Protein AF-A0A7S1E450-F1 (afdb_monomer)

InterPro domains:
  IPR023298 P-type ATPase,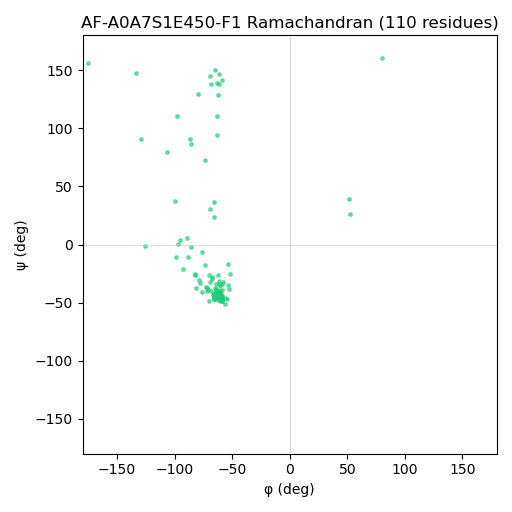 transmembrane domain superfamily [SSF81665] (3-63)

Organism: NCBI:txid33649

pLDDT: mean 78.58, std 13.62, range [49.22, 93.38]

Mean predicted aligned error: 9.33 Å

Sequence (112 aa):
FLLTMTATVNTFVVNYRGKPFMQDLRDNTLLCRSCQVCYIVLFACSLEVFPPLNDLFQLTTFPETKVDLASDDDWIVAISQAGGLTNFVREVGFPGTMTILMAADTVMALVV

Secondary structure (DSSP, 8-state):
-HHHHHHHHHHHHHHT--TTTS--TTT-HHHHHHHHHHHHHHHHHHTT--HHHHHHTTPPPPPPS---TT---HHHHHHHHSSHHHHHHHHH-HHHHHHHHHHHHHHHHHH-

Radius of gyration: 17.8 Å; Cα contacts (8 Å, |Δi|>4): 71; chains: 1; bounding box: 43×28×46 Å

Solvent-accessible surface area (backbone atoms only — not comparable to full-atom values): 6649 Å² total; per-residue (Å²): 106,70,67,60,51,49,52,50,52,41,50,51,61,55,70,40,65,33,76,94,88,40,75,46,51,81,74,40,60,68,61,44,50,51,54,51,51,52,50,53,53,51,51,39,48,38,59,58,75,45,60,74,58,27,58,74,68,68,51,77,80,74,71,70,86,68,77,66,96,77,71,93,55,66,69,64,54,55,62,50,72,70,46,74,67,42,60,46,38,66,75,55,29,53,40,48,44,52,39,50,52,54,49,51,51,49,52,52,49,72,74,105

Structure (mmCIF, N/CA/C/O backbone):
data_AF-A0A7S1E450-F1
#
_entry.id   AF-A0A7S1E450-F1
#
loop_
_atom_site.group_PDB
_atom_site.id
_atom_site.type_symbol
_atom_site.label_atom_id
_atom_site.label_alt_id
_atom_site.label_comp_id
_atom_site.label_asym_id
_atom_site.label_entity_id
_atom_site.label_seq_id
_atom_site.pdbx_PDB_ins_code
_atom_site.Cartn_x
_atom_site.Cartn_y
_atom_site.Cartn_z
_atom_site.occupancy
_atom_site.B_iso_or_equiv
_atom_site.auth_seq_id
_atom_site.auth_comp_id
_atom_site.auth_asym_id
_atom_site.auth_atom_id
_atom_site.pdbx_PDB_model_num
ATOM 1 N N . PHE A 1 1 ? -3.500 6.831 -8.330 1.00 87.19 1 PHE A N 1
ATOM 2 C CA . PHE A 1 1 ? -4.630 5.926 -8.028 1.00 87.19 1 PHE A CA 1
ATOM 3 C C . PHE A 1 1 ? -4.379 5.090 -6.774 1.00 87.19 1 PHE A C 1
ATOM 5 O O . PHE A 1 1 ? -5.070 5.318 -5.790 1.00 87.19 1 PHE A O 1
ATOM 12 N N . LEU A 1 2 ? -3.385 4.186 -6.765 1.00 89.88 2 LEU A N 1
ATOM 13 C CA . LEU A 1 2 ? -3.133 3.263 -5.640 1.00 89.88 2 LEU A CA 1
ATOM 14 C C . LEU A 1 2 ? -2.967 3.966 -4.282 1.00 89.88 2 LEU A C 1
ATOM 16 O O . LEU A 1 2 ? -3.621 3.588 -3.312 1.00 89.88 2 LEU A O 1
ATOM 20 N N . LEU A 1 3 ? -2.168 5.037 -4.228 1.00 89.75 3 LEU A N 1
ATOM 21 C CA . LEU A 1 3 ? -1.993 5.843 -3.013 1.00 89.75 3 LEU A CA 1
ATOM 22 C C . LEU A 1 3 ? -3.297 6.499 -2.549 1.00 89.75 3 LEU A C 1
ATOM 24 O O . LEU A 1 3 ? -3.641 6.423 -1.377 1.00 89.75 3 LEU A O 1
ATOM 28 N N . THR A 1 4 ? -4.063 7.084 -3.470 1.00 91.00 4 THR A N 1
ATOM 29 C CA . THR A 1 4 ? -5.356 7.714 -3.166 1.00 91.00 4 THR A CA 1
ATOM 30 C C . THR A 1 4 ? -6.357 6.707 -2.600 1.00 91.00 4 THR A C 1
ATOM 32 O O . THR A 1 4 ? -7.036 7.000 -1.618 1.00 91.00 4 THR A O 1
ATOM 35 N N . MET A 1 5 ? -6.434 5.508 -3.185 1.00 92.38 5 MET A N 1
ATOM 36 C CA . MET A 1 5 ? -7.301 4.441 -2.679 1.00 92.38 5 MET A CA 1
ATOM 37 C C . MET A 1 5 ? -6.842 3.948 -1.307 1.00 92.38 5 MET A C 1
ATOM 39 O O . MET A 1 5 ? -7.666 3.820 -0.407 1.00 92.38 5 MET A O 1
ATOM 43 N N . THR A 1 6 ? -5.536 3.762 -1.111 1.00 92.06 6 THR A N 1
ATOM 44 C CA . THR A 1 6 ? -4.962 3.381 0.191 1.00 92.06 6 THR A CA 1
ATOM 45 C C . THR A 1 6 ? -5.297 4.412 1.266 1.00 92.06 6 THR A C 1
ATOM 47 O O . THR A 1 6 ? -5.854 4.054 2.300 1.00 92.06 6 THR A O 1
ATOM 50 N N . ALA A 1 7 ? -5.080 5.699 0.986 1.00 91.75 7 ALA A N 1
ATOM 51 C CA . ALA A 1 7 ? -5.421 6.794 1.890 1.00 91.75 7 ALA A CA 1
ATOM 52 C C . ALA A 1 7 ? -6.927 6.855 2.200 1.00 91.75 7 ALA A C 1
ATOM 54 O O . ALA A 1 7 ? -7.323 7.143 3.329 1.00 91.75 7 ALA A O 1
ATOM 55 N N . THR A 1 8 ? -7.781 6.540 1.222 1.00 92.62 8 THR A N 1
ATOM 56 C CA . THR A 1 8 ? -9.239 6.472 1.414 1.00 92.62 8 THR A CA 1
ATOM 57 C C . THR A 1 8 ? -9.618 5.338 2.369 1.00 92.62 8 THR A C 1
ATOM 59 O O . THR A 1 8 ? -10.384 5.558 3.308 1.00 92.62 8 THR A O 1
ATOM 62 N N . VAL A 1 9 ? -9.050 4.140 2.183 1.00 91.50 9 VAL A N 1
ATOM 63 C CA . VAL A 1 9 ? -9.274 2.998 3.088 1.00 91.50 9 VAL A CA 1
ATOM 64 C C . VAL A 1 9 ? -8.728 3.305 4.487 1.00 91.50 9 VAL A C 1
ATOM 66 O O . VAL A 1 9 ? -9.426 3.072 5.469 1.00 91.50 9 VAL A O 1
ATOM 69 N N . ASN A 1 10 ? -7.540 3.907 4.588 1.00 90.94 10 ASN A N 1
ATOM 70 C CA . ASN A 1 10 ? -6.944 4.341 5.855 1.00 90.94 10 ASN A CA 1
ATOM 71 C C . ASN A 1 10 ? -7.850 5.335 6.588 1.00 90.94 10 ASN A C 1
ATOM 73 O O . ASN A 1 10 ? -8.157 5.151 7.765 1.00 90.94 10 ASN A O 1
ATOM 77 N N . THR A 1 11 ? -8.354 6.341 5.873 1.00 89.75 11 THR A N 1
ATOM 78 C CA . THR A 1 11 ? -9.285 7.335 6.420 1.00 89.75 11 THR A CA 1
ATOM 79 C C . THR A 1 11 ? -10.556 6.664 6.926 1.00 89.75 11 THR A C 1
ATOM 81 O O . THR A 1 11 ? -11.003 6.961 8.031 1.00 89.75 11 THR A O 1
ATOM 84 N N . PHE A 1 12 ? -11.124 5.727 6.166 1.00 88.88 12 PHE A N 1
ATOM 85 C CA . PHE A 1 12 ? -12.287 4.965 6.608 1.00 88.88 12 PHE A CA 1
ATOM 86 C C . PHE A 1 12 ? -12.004 4.187 7.900 1.00 88.88 12 PHE A C 1
ATOM 88 O O . PHE A 1 12 ? -12.767 4.292 8.856 1.00 88.88 12 PHE A O 1
ATOM 95 N N . VAL A 1 13 ? -10.887 3.457 7.961 1.00 87.38 13 VAL A N 1
ATOM 96 C CA . VAL A 1 13 ? -10.512 2.636 9.122 1.00 87.38 13 VAL A CA 1
ATOM 97 C C . VAL A 1 13 ? -10.297 3.483 10.378 1.00 87.38 13 VAL A C 1
ATOM 99 O O . VAL A 1 13 ? -10.775 3.112 11.451 1.00 87.38 13 VAL A O 1
ATOM 102 N N . VAL A 1 14 ? -9.614 4.622 10.250 1.00 86.88 14 VAL A N 1
ATOM 103 C CA . VAL A 1 14 ? -9.354 5.543 11.366 1.00 86.88 14 VAL A CA 1
ATOM 104 C C . VAL A 1 14 ? -10.651 6.169 11.871 1.00 86.88 14 VAL A C 1
ATOM 106 O O . VAL A 1 14 ? -10.914 6.159 13.072 1.00 86.88 14 VAL A O 1
ATOM 109 N N . ASN A 1 15 ? -11.500 6.652 10.961 1.00 86.06 15 ASN A N 1
ATOM 110 C CA . ASN A 1 15 ? -12.747 7.324 11.330 1.00 86.06 15 ASN A CA 1
ATOM 111 C C . ASN A 1 15 ? -13.830 6.363 11.845 1.00 86.06 15 ASN A C 1
ATOM 113 O O . ASN A 1 15 ? -14.761 6.801 12.514 1.00 86.06 15 ASN A O 1
ATOM 117 N N . TYR A 1 16 ? -13.718 5.057 11.586 1.00 82.75 16 TYR A N 1
ATOM 118 C CA . TYR A 1 16 ? -14.687 4.070 12.074 1.00 82.75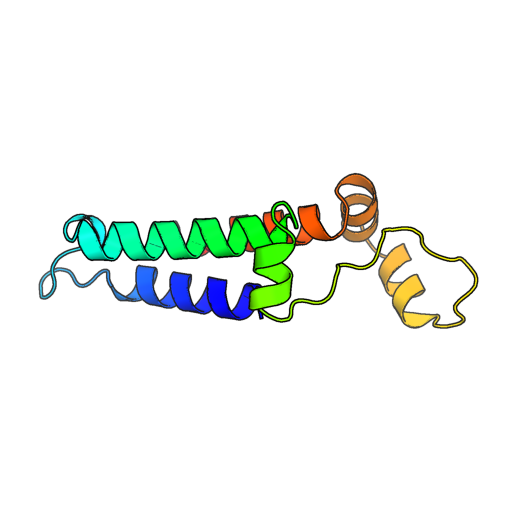 16 TYR A CA 1
ATOM 119 C C . TYR A 1 16 ? -14.530 3.744 13.578 1.00 82.75 16 TYR A C 1
ATOM 121 O O . TYR A 1 16 ? -15.362 3.042 14.151 1.00 82.75 16 TYR A O 1
ATOM 129 N N . ARG A 1 17 ? -13.493 4.244 14.267 1.00 72.94 17 ARG A N 1
ATOM 130 C CA . ARG A 1 17 ? -13.290 4.049 15.720 1.00 72.94 17 ARG A CA 1
ATOM 131 C C . ARG A 1 17 ? -14.273 4.894 16.552 1.00 72.94 17 ARG A C 1
ATOM 133 O O . ARG A 1 17 ? -13.901 5.894 17.153 1.00 72.94 17 ARG A O 1
ATOM 140 N N . GLY A 1 18 ? -15.544 4.499 16.578 1.00 66.31 18 GLY A N 1
ATOM 141 C CA . GLY A 1 18 ? -16.644 5.295 17.134 1.00 66.31 18 GLY A CA 1
ATOM 142 C C . GLY A 1 18 ? -17.113 4.931 18.549 1.00 66.31 18 GLY A C 1
ATOM 143 O O . GLY A 1 18 ? -18.313 4.995 18.809 1.00 66.31 18 GLY A O 1
ATOM 144 N N . LYS A 1 19 ? -16.239 4.562 19.494 1.00 64.31 19 LYS A N 1
ATOM 145 C CA . LYS A 1 19 ? -16.671 4.355 20.896 1.00 64.31 19 LYS A CA 1
ATOM 146 C C . LYS A 1 19 ? -17.071 5.684 21.565 1.00 64.31 19 LYS A C 1
ATOM 148 O O . LYS A 1 19 ? -16.341 6.660 21.409 1.00 64.31 19 LYS A O 1
ATOM 153 N N . PRO A 1 20 ? -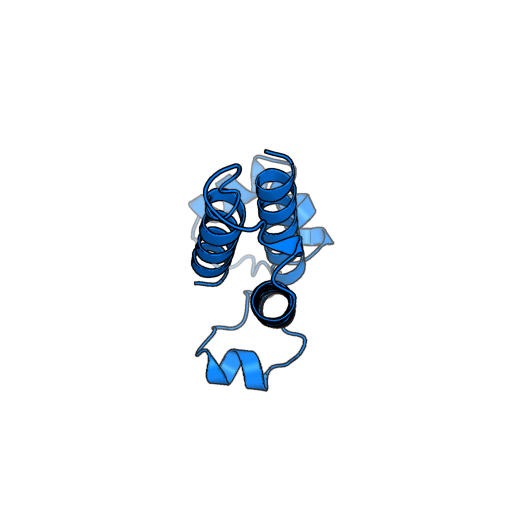18.173 5.747 22.350 1.00 67.88 20 PRO A N 1
ATOM 154 C CA . PRO A 1 20 ? -19.069 4.658 22.777 1.00 67.88 20 PRO A CA 1
ATOM 155 C C . PRO A 1 20 ? -20.342 4.455 21.920 1.00 67.88 20 PRO A C 1
ATOM 157 O O . PRO A 1 20 ? -21.175 3.630 22.283 1.00 67.88 20 PRO A O 1
ATOM 160 N N . PHE A 1 21 ? -20.532 5.193 20.821 1.00 67.94 21 PHE A N 1
ATOM 161 C CA . PHE A 1 21 ? -21.808 5.242 20.080 1.00 67.94 21 PHE A CA 1
ATOM 162 C C . PHE A 1 21 ? -21.874 4.342 18.830 1.00 67.94 21 PHE A C 1
ATOM 164 O O . PHE A 1 21 ? -22.954 4.139 18.281 1.00 67.94 21 PHE A O 1
ATOM 171 N N . MET A 1 22 ? -20.748 3.783 18.386 1.00 70.50 22 MET A N 1
ATOM 172 C CA . MET A 1 22 ? -20.642 2.803 17.304 1.00 70.50 22 MET A CA 1
ATOM 173 C C . MET A 1 22 ? -19.740 1.637 17.715 1.00 70.50 22 MET A C 1
ATOM 175 O O . MET A 1 22 ? -18.785 1.786 18.479 1.00 70.50 22 MET A O 1
ATOM 179 N N . GLN A 1 23 ? -20.074 0.460 17.188 1.00 73.56 23 GLN A N 1
ATOM 180 C CA . GLN A 1 23 ? -19.296 -0.764 17.333 1.00 73.56 23 GLN A CA 1
ATOM 181 C C . GLN A 1 23 ? -17.921 -0.602 16.672 1.00 73.56 23 GLN A C 1
ATOM 183 O O . GLN A 1 23 ? -17.825 -0.044 15.578 1.00 73.56 23 GLN A O 1
ATOM 188 N N . ASP A 1 24 ? -16.866 -1.111 17.313 1.00 76.94 24 ASP A N 1
ATOM 189 C CA . ASP A 1 24 ? -15.518 -1.029 16.755 1.00 76.94 24 ASP A CA 1
ATOM 190 C C . ASP A 1 24 ? -15.433 -1.777 15.420 1.00 76.94 24 ASP A C 1
ATOM 192 O O . ASP A 1 24 ? -16.042 -2.833 15.223 1.00 76.94 24 ASP A O 1
ATOM 196 N N . LEU A 1 25 ? -14.591 -1.271 14.513 1.00 75.31 25 LEU A N 1
ATOM 197 C CA . LEU A 1 25 ? -14.330 -1.910 13.216 1.00 75.31 25 LEU A CA 1
ATOM 198 C C . LEU A 1 25 ? -13.894 -3.375 13.382 1.00 75.31 25 LEU A C 1
ATOM 200 O O . LEU A 1 25 ? -14.235 -4.228 12.567 1.00 75.31 25 LEU A O 1
ATOM 204 N N . ARG A 1 26 ? -13.147 -3.669 14.453 1.00 74.69 26 ARG A N 1
ATOM 205 C CA . ARG A 1 26 ? -12.639 -5.014 14.758 1.00 74.69 26 ARG A CA 1
ATOM 206 C C . ARG A 1 26 ? -13.736 -5.990 15.177 1.00 74.69 26 ARG A C 1
ATOM 208 O O . ARG A 1 26 ? -13.574 -7.185 14.948 1.00 74.69 26 ARG A O 1
ATOM 215 N N . ASP A 1 27 ? -14.841 -5.494 15.726 1.00 81.62 27 ASP A N 1
ATOM 216 C CA . ASP A 1 27 ? -15.966 -6.334 16.135 1.00 81.62 27 ASP A CA 1
ATOM 217 C C . ASP A 1 27 ? -16.880 -6.660 14.940 1.00 81.62 27 ASP A C 1
ATOM 219 O O . ASP A 1 27 ? -17.531 -7.706 14.915 1.00 81.62 27 ASP A O 1
ATOM 223 N N . ASN A 1 28 ? -16.895 -5.812 13.902 1.00 83.62 28 ASN A N 1
ATOM 224 C CA . ASN A 1 28 ? -17.582 -6.102 12.644 1.00 83.62 28 ASN A CA 1
ATOM 225 C C . ASN A 1 28 ? -16.680 -6.914 11.700 1.00 83.62 28 ASN A C 1
ATOM 227 O O . ASN A 1 28 ? -15.987 -6.382 10.828 1.00 83.62 28 ASN A O 1
ATOM 231 N N . THR A 1 29 ? -16.718 -8.237 11.862 1.00 82.62 29 THR A N 1
ATOM 232 C CA . THR A 1 29 ? -15.894 -9.178 11.085 1.00 82.62 29 THR A CA 1
ATOM 233 C C . THR A 1 29 ? -16.096 -9.076 9.572 1.00 82.62 29 THR A C 1
ATOM 235 O O . THR A 1 29 ? -15.139 -9.270 8.826 1.00 82.62 29 THR A O 1
ATOM 238 N N . LEU A 1 30 ? -17.298 -8.743 9.092 1.00 86.62 30 LEU A N 1
ATOM 239 C CA . LEU A 1 30 ? -17.570 -8.609 7.658 1.00 86.62 30 LEU A CA 1
ATOM 240 C C . LEU A 1 30 ? -16.868 -7.375 7.086 1.00 86.62 30 LEU A C 1
ATOM 242 O O . LEU A 1 30 ? -16.153 -7.469 6.087 1.00 86.62 30 LEU A O 1
ATOM 246 N N . LEU A 1 31 ? -17.024 -6.234 7.757 1.00 86.50 31 LEU A N 1
ATOM 247 C CA . LEU A 1 31 ? -16.426 -4.976 7.329 1.00 86.50 31 LEU A CA 1
ATOM 248 C C . LEU A 1 31 ? -14.896 -5.032 7.430 1.00 86.50 31 LEU A C 1
ATOM 250 O O . LEU A 1 31 ? -14.198 -4.684 6.479 1.00 86.50 31 LEU A O 1
ATOM 254 N N . CYS A 1 32 ? -14.372 -5.590 8.522 1.00 86.25 32 CYS A N 1
ATOM 255 C CA . CYS A 1 32 ? -12.939 -5.802 8.700 1.00 86.25 32 CYS A CA 1
ATOM 256 C C . CYS A 1 32 ? -12.347 -6.684 7.584 1.00 86.25 32 CYS A C 1
ATOM 258 O O . CYS A 1 32 ? -11.326 -6.331 6.992 1.00 86.25 32 CYS A O 1
ATOM 260 N N . ARG A 1 33 ? -13.026 -7.782 7.214 1.00 88.88 33 ARG A N 1
ATOM 261 C CA . ARG A 1 33 ? -12.604 -8.641 6.094 1.00 88.88 33 ARG A CA 1
ATOM 262 C C . ARG A 1 33 ? -12.640 -7.909 4.754 1.00 88.88 33 ARG A C 1
ATOM 264 O O . ARG A 1 33 ? -11.725 -8.095 3.960 1.00 88.88 33 ARG A O 1
ATOM 271 N N . SER A 1 34 ? -13.639 -7.061 4.500 1.00 91.12 34 SER A N 1
ATOM 272 C CA . SER A 1 34 ? -13.672 -6.266 3.262 1.00 91.12 34 SER A CA 1
ATOM 273 C C . SER A 1 34 ? -12.504 -5.280 3.170 1.00 91.12 34 SER A C 1
ATOM 275 O O . SER A 1 34 ? -11.846 -5.224 2.135 1.00 91.12 34 SER A O 1
ATOM 277 N N . CYS A 1 35 ? -12.162 -4.587 4.263 1.00 89.06 35 CYS A N 1
ATOM 278 C CA . CYS A 1 35 ? -10.993 -3.708 4.299 1.00 89.06 35 CYS A CA 1
ATOM 279 C C . CYS A 1 35 ? -9.695 -4.489 4.055 1.00 89.06 35 CYS A C 1
ATOM 281 O O . CYS A 1 35 ? -8.853 -4.045 3.278 1.00 89.06 35 CYS A O 1
ATOM 283 N N . GLN A 1 36 ? -9.546 -5.674 4.659 1.00 90.31 36 GLN A N 1
ATOM 284 C CA . GLN A 1 36 ? -8.391 -6.547 4.418 1.00 90.31 36 GLN A CA 1
ATOM 285 C C . GLN A 1 36 ? -8.269 -6.950 2.946 1.00 90.31 36 GLN A C 1
ATOM 287 O O . GLN A 1 36 ? -7.177 -6.878 2.389 1.00 90.31 36 GLN A O 1
ATOM 292 N N . VAL A 1 37 ? -9.377 -7.327 2.300 1.00 93.38 37 VAL A N 1
ATOM 293 C CA . VAL A 1 37 ? -9.387 -7.648 0.864 1.00 93.38 37 VAL A CA 1
ATOM 294 C C . VAL A 1 37 ? -8.959 -6.438 0.033 1.00 93.38 37 VAL A C 1
ATOM 296 O O . VAL A 1 37 ? -8.131 -6.595 -0.862 1.00 93.38 37 VAL A O 1
ATOM 299 N N . CYS A 1 38 ? -9.443 -5.233 0.355 1.00 92.06 38 CYS A N 1
ATOM 300 C CA . CYS A 1 38 ? -9.018 -4.008 -0.327 1.00 92.06 38 CYS A CA 1
ATOM 301 C C . CYS A 1 38 ? -7.506 -3.782 -0.215 1.00 92.06 38 CYS A C 1
ATOM 303 O O . CYS A 1 38 ? -6.862 -3.517 -1.228 1.00 92.06 38 CYS A O 1
ATOM 305 N N . TYR A 1 39 ? -6.920 -3.934 0.978 1.00 91.50 39 TYR A N 1
ATOM 306 C CA . TYR A 1 39 ? -5.468 -3.821 1.138 1.00 91.50 39 TYR A CA 1
ATOM 307 C C . TYR A 1 39 ? -4.729 -4.871 0.310 1.00 91.50 39 TYR A C 1
ATOM 309 O O . TYR A 1 39 ? -3.825 -4.515 -0.437 1.00 91.50 39 TYR A O 1
ATOM 317 N N . ILE A 1 40 ? -5.129 -6.144 0.387 1.00 92.56 40 ILE A N 1
ATOM 318 C CA . ILE A 1 40 ? -4.484 -7.232 -0.366 1.00 92.56 40 ILE A CA 1
ATOM 319 C C . ILE A 1 40 ? -4.489 -6.934 -1.868 1.00 92.56 40 ILE A C 1
ATOM 321 O O . ILE A 1 40 ? -3.456 -7.069 -2.518 1.00 92.56 40 ILE A O 1
ATOM 325 N N . VAL A 1 41 ? -5.626 -6.490 -2.407 1.00 92.44 41 VAL A N 1
ATOM 326 C CA . VAL A 1 41 ? -5.759 -6.122 -3.821 1.00 92.44 41 VAL A CA 1
ATOM 327 C C . VAL A 1 41 ? -4.832 -4.960 -4.181 1.00 92.44 41 VAL A C 1
ATOM 329 O O . VAL A 1 41 ? -4.086 -5.056 -5.151 1.00 92.44 41 VAL A O 1
ATOM 332 N N . LEU A 1 42 ? -4.819 -3.889 -3.384 1.00 92.00 42 LEU A N 1
ATOM 333 C CA . LEU A 1 42 ? -3.964 -2.725 -3.633 1.00 92.00 42 LEU A CA 1
ATOM 334 C C . LEU A 1 42 ? -2.469 -3.075 -3.564 1.00 92.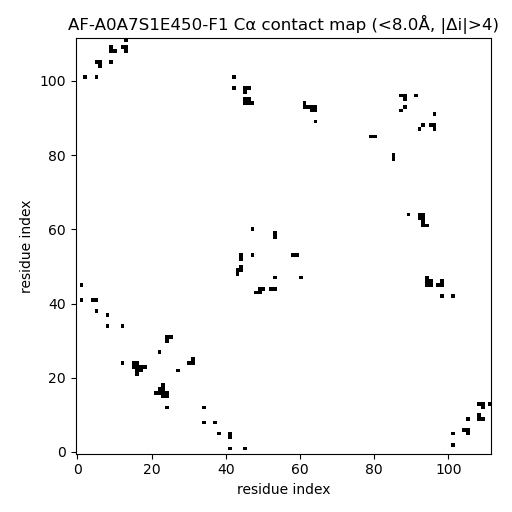00 42 LEU A C 1
ATOM 336 O O . LEU A 1 42 ? -1.697 -2.616 -4.405 1.00 92.00 42 LEU A O 1
ATOM 340 N N . PHE A 1 43 ? -2.065 -3.914 -2.608 1.00 90.75 43 PHE A N 1
ATOM 341 C CA . PHE A 1 43 ? -0.688 -4.394 -2.483 1.00 90.75 43 PHE A CA 1
ATOM 342 C C . PHE A 1 43 ? -0.288 -5.325 -3.632 1.00 90.75 43 PHE A C 1
ATOM 344 O O . PHE A 1 43 ? 0.819 -5.204 -4.153 1.00 90.75 43 PHE A O 1
ATOM 351 N N . ALA A 1 44 ? -1.187 -6.208 -4.074 1.00 90.75 44 ALA A N 1
ATOM 352 C CA . ALA A 1 44 ? -0.950 -7.066 -5.233 1.00 90.75 44 ALA A CA 1
ATOM 353 C C . ALA A 1 44 ? -0.753 -6.247 -6.519 1.00 90.75 44 ALA A C 1
ATOM 355 O O . ALA A 1 44 ? 0.151 -6.557 -7.296 1.00 90.75 44 ALA A O 1
ATOM 356 N N . CYS A 1 45 ? -1.538 -5.178 -6.708 1.00 89.75 45 CYS A N 1
ATOM 357 C CA . CYS A 1 45 ? -1.356 -4.251 -7.826 1.00 89.75 45 CYS A CA 1
ATOM 358 C C . CYS A 1 45 ? -0.026 -3.490 -7.742 1.00 89.75 45 CYS A C 1
ATOM 360 O O . CYS A 1 45 ? 0.664 -3.336 -8.745 1.00 89.75 45 CYS A O 1
ATOM 362 N N . SER A 1 46 ? 0.344 -3.023 -6.544 1.00 88.81 46 SER A N 1
ATOM 363 C CA . SER A 1 46 ? 1.582 -2.264 -6.310 1.00 88.81 46 SER A CA 1
ATOM 364 C C . SER A 1 46 ? 2.849 -3.083 -6.577 1.00 88.81 46 SER A C 1
ATOM 366 O O . SER A 1 46 ? 3.849 -2.542 -7.038 1.00 88.81 46 SER A O 1
ATOM 368 N N . LEU A 1 47 ? 2.810 -4.388 -6.305 1.00 88.38 47 LEU A N 1
ATOM 369 C CA . LEU A 1 47 ? 3.917 -5.302 -6.591 1.00 88.38 47 LEU A CA 1
ATOM 370 C C . LEU A 1 47 ? 3.891 -5.861 -8.022 1.00 88.38 47 LEU A C 1
ATOM 372 O O . LEU A 1 47 ? 4.765 -6.649 -8.366 1.00 88.38 47 LEU A O 1
ATOM 376 N N . GLU A 1 48 ? 2.880 -5.514 -8.826 1.00 85.88 48 GLU A N 1
ATOM 377 C CA . GLU A 1 48 ? 2.654 -6.060 -10.173 1.00 85.88 48 GLU A CA 1
ATOM 378 C C . GLU A 1 48 ? 2.644 -7.606 -10.227 1.00 85.88 48 GLU A C 1
ATOM 380 O O . GLU A 1 48 ? 2.910 -8.214 -11.261 1.00 85.88 48 GLU A O 1
ATOM 385 N N . VAL A 1 49 ? 2.296 -8.272 -9.114 1.00 86.81 49 VAL A N 1
ATOM 386 C CA . VAL A 1 49 ? 2.333 -9.747 -8.985 1.00 86.81 49 VAL A CA 1
ATOM 387 C C . VAL A 1 49 ? 1.285 -10.420 -9.872 1.00 86.81 49 VAL A C 1
ATOM 389 O O . VAL A 1 49 ? 1.461 -11.566 -10.287 1.00 86.81 49 VAL A O 1
ATOM 392 N N . PHE A 1 50 ? 0.184 -9.723 -10.159 1.00 87.94 50 PHE A N 1
ATOM 393 C CA . PHE A 1 50 ? -0.915 -10.245 -10.963 1.00 87.94 50 PHE A CA 1
ATOM 394 C C . PHE A 1 50 ? -1.291 -9.268 -12.092 1.00 87.94 50 PHE A C 1
ATOM 396 O O . PHE A 1 50 ? -2.165 -8.420 -11.901 1.00 87.94 50 PHE A O 1
ATOM 403 N N . PRO A 1 51 ? -0.678 -9.400 -13.285 1.00 84.50 51 PRO A N 1
ATOM 404 C CA . PRO A 1 51 ? -0.928 -8.517 -14.429 1.00 84.50 51 PRO A CA 1
ATOM 405 C C . PRO A 1 51 ? -2.408 -8.360 -14.827 1.00 84.50 51 PRO A C 1
ATOM 407 O O . PRO A 1 51 ? -2.820 -7.229 -15.072 1.00 84.50 51 PRO A O 1
ATOM 410 N N . PRO A 1 52 ? -3.262 -9.409 -14.786 1.00 87.81 52 PRO A N 1
ATOM 411 C CA . PRO A 1 52 ? -4.679 -9.246 -15.119 1.00 87.81 52 PRO A CA 1
ATOM 412 C C . PRO A 1 52 ? -5.432 -8.293 -14.179 1.00 87.81 52 PRO A C 1
ATOM 414 O O . PRO A 1 52 ? -6.436 -7.706 -14.575 1.00 87.81 52 PRO A O 1
ATOM 417 N N . LEU A 1 53 ? -4.972 -8.1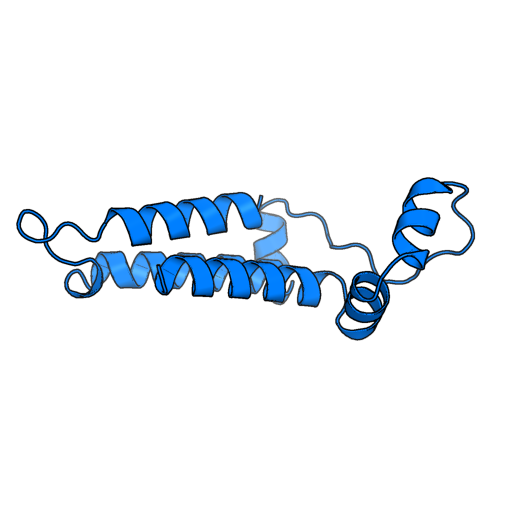32 -12.929 1.00 86.62 53 LEU A N 1
ATOM 418 C CA . LEU A 1 53 ? -5.538 -7.153 -11.996 1.00 86.62 53 LEU A CA 1
ATOM 419 C C . LEU A 1 53 ? -5.168 -5.726 -12.396 1.00 86.62 53 LEU A C 1
ATOM 421 O O . LEU A 1 53 ? -6.002 -4.826 -12.312 1.00 86.62 53 LEU A O 1
ATOM 425 N N . ASN A 1 54 ? -3.926 -5.534 -12.836 1.00 87.75 54 ASN A N 1
ATOM 426 C CA . ASN A 1 54 ? -3.442 -4.242 -13.297 1.00 87.75 54 ASN A CA 1
ATOM 427 C C . ASN A 1 54 ? -4.174 -3.818 -14.571 1.00 87.75 54 ASN A C 1
ATOM 429 O O . ASN A 1 54 ? -4.642 -2.685 -14.634 1.00 87.75 54 ASN A O 1
ATOM 433 N N . ASP A 1 55 ? -4.390 -4.744 -15.507 1.00 88.88 55 ASP A N 1
ATOM 434 C CA . ASP A 1 55 ? -5.183 -4.498 -16.715 1.00 88.88 55 ASP A CA 1
ATOM 435 C C . ASP A 1 55 ? -6.643 -4.161 -16.385 1.00 88.88 55 ASP A C 1
ATOM 437 O O . ASP A 1 55 ? -7.207 -3.213 -16.936 1.00 88.88 55 ASP A O 1
ATOM 441 N N . LEU A 1 56 ? -7.253 -4.889 -15.439 1.00 90.31 56 LEU A N 1
ATOM 442 C CA . LEU A 1 56 ? -8.622 -4.627 -14.985 1.00 90.31 56 LEU A CA 1
ATOM 443 C C . LEU A 1 56 ? -8.776 -3.210 -14.414 1.00 90.31 56 LEU A C 1
ATOM 445 O O . LEU A 1 56 ? -9.787 -2.552 -14.655 1.00 90.31 56 LEU A O 1
ATOM 449 N N . PHE A 1 57 ? -7.772 -2.738 -13.675 1.00 87.75 57 PHE A N 1
ATOM 450 C CA . PHE A 1 57 ? -7.732 -1.387 -13.116 1.00 87.75 57 PHE A CA 1
ATOM 451 C C . PHE A 1 57 ? -7.094 -0.347 -14.042 1.00 87.75 57 PHE A C 1
ATOM 453 O O . PHE A 1 57 ? -6.937 0.803 -13.629 1.00 87.75 57 PHE A O 1
ATOM 460 N N . GLN A 1 58 ? -6.753 -0.726 -15.279 1.00 90.19 58 GLN A N 1
ATOM 461 C CA . GLN A 1 58 ? -6.099 0.136 -16.267 1.00 90.19 58 GLN A CA 1
ATOM 462 C C . GLN A 1 58 ? -4.839 0.820 -15.709 1.00 90.19 58 GLN A C 1
ATOM 464 O O . GLN A 1 58 ? -4.579 2.001 -15.951 1.00 90.19 58 GLN A O 1
ATOM 469 N N . LEU A 1 59 ? -4.069 0.082 -14.909 1.00 87.62 59 LEU A N 1
ATOM 470 C CA . LEU A 1 59 ? -2.816 0.552 -14.340 1.00 87.62 59 LEU A CA 1
ATOM 471 C C . LEU A 1 59 ? -1.717 0.446 -15.394 1.00 87.62 59 LEU A C 1
ATOM 473 O O . LEU A 1 59 ? -1.520 -0.604 -15.999 1.00 87.62 59 LEU A O 1
ATOM 477 N N . THR A 1 60 ? -0.987 1.542 -15.592 1.00 85.38 60 THR A N 1
ATOM 478 C CA . THR A 1 60 ? 0.248 1.514 -16.379 1.00 85.38 60 THR A CA 1
ATOM 479 C C . THR A 1 60 ? 1.320 0.741 -15.627 1.00 85.38 60 THR A C 1
ATOM 481 O O . THR A 1 60 ? 1.409 0.841 -14.401 1.00 85.38 60 THR A O 1
ATOM 484 N N . THR A 1 61 ? 2.159 0.029 -16.371 1.00 82.31 61 THR A N 1
ATOM 485 C CA . THR A 1 61 ? 3.368 -0.591 -15.835 1.00 82.31 61 THR A CA 1
ATOM 486 C C . THR A 1 61 ? 4.275 0.471 -15.231 1.00 82.31 61 THR A C 1
ATOM 488 O O . THR A 1 61 ? 4.387 1.585 -15.763 1.00 82.31 61 THR A O 1
ATOM 491 N N . PHE A 1 62 ? 4.919 0.137 -14.117 1.00 81.44 62 PHE A N 1
ATOM 492 C CA . PHE A 1 62 ? 5.925 1.012 -13.532 1.00 81.44 62 PHE A CA 1
ATOM 493 C C . PHE A 1 62 ? 7.139 1.162 -14.461 1.00 81.44 62 PHE A C 1
ATOM 495 O O . PHE A 1 62 ? 7.469 0.239 -15.210 1.00 81.44 62 PHE A O 1
ATOM 502 N N . PRO A 1 63 ? 7.831 2.316 -14.423 1.00 76.25 63 PRO A N 1
ATOM 503 C CA . PRO A 1 63 ? 9.057 2.481 -15.187 1.00 76.25 63 PRO A CA 1
ATOM 504 C C . PRO A 1 63 ? 10.105 1.477 -14.696 1.00 76.25 63 PRO A C 1
ATOM 506 O O . PRO A 1 63 ? 10.381 1.387 -13.495 1.00 76.25 63 PRO A O 1
ATOM 509 N N . GLU A 1 64 ? 10.703 0.726 -15.623 1.00 67.38 64 GLU A N 1
ATOM 510 C CA . GLU A 1 64 ? 11.880 -0.074 -15.299 1.00 67.38 64 GLU A CA 1
ATOM 511 C C . GLU A 1 64 ? 13.002 0.869 -14.845 1.00 67.38 64 GLU A C 1
ATOM 513 O O . GLU A 1 64 ? 13.241 1.905 -15.463 1.00 67.38 64 GLU A O 1
ATOM 518 N N . THR A 1 65 ? 13.743 0.500 -13.797 1.00 60.44 65 THR A N 1
ATOM 519 C CA . THR A 1 65 ? 14.914 1.248 -13.295 1.00 60.44 65 THR A CA 1
ATOM 520 C C . THR A 1 65 ? 16.112 1.198 -14.266 1.00 60.44 65 THR A C 1
ATOM 522 O O . THR A 1 65 ? 17.276 1.205 -13.860 1.00 60.44 65 THR A O 1
ATOM 525 N N . LYS A 1 66 ? 15.863 1.110 -15.571 1.00 54.16 66 LYS A N 1
ATOM 526 C CA . LYS A 1 66 ? 16.852 1.388 -16.602 1.00 54.16 66 LYS A CA 1
ATOM 527 C C . LYS A 1 66 ? 16.780 2.885 -16.842 1.00 54.16 66 LYS A C 1
ATOM 529 O O . LYS A 1 66 ? 15.965 3.370 -17.613 1.00 54.16 66 LYS A O 1
ATOM 534 N N . VAL A 1 67 ? 17.599 3.622 -16.096 1.00 53.66 67 VAL A N 1
ATOM 535 C CA . VAL A 1 67 ? 17.894 5.014 -16.432 1.00 53.66 67 VAL A CA 1
ATOM 536 C C . VAL A 1 67 ? 18.592 4.973 -17.789 1.00 53.66 67 VAL A C 1
ATOM 538 O O . VAL A 1 67 ? 19.795 4.724 -17.857 1.00 53.66 67 VAL A O 1
ATOM 541 N N . ASP A 1 68 ? 17.833 5.141 -18.868 1.00 50.12 68 ASP A N 1
ATOM 542 C CA . ASP A 1 68 ? 18.413 5.432 -20.168 1.00 50.12 68 ASP A CA 1
ATOM 543 C C . ASP A 1 68 ? 19.107 6.787 -20.034 1.00 50.12 68 ASP A C 1
ATOM 545 O O . ASP A 1 68 ? 18.470 7.825 -19.866 1.00 50.12 68 ASP A O 1
ATOM 549 N N . LEU A 1 69 ? 20.440 6.776 -20.075 1.00 52.97 69 LEU A N 1
ATOM 550 C CA . LEU A 1 69 ? 21.314 7.954 -19.990 1.00 52.97 69 LEU A CA 1
ATOM 551 C C . LEU A 1 69 ? 21.166 8.903 -21.206 1.00 52.97 69 LEU A C 1
ATOM 553 O O . LEU A 1 69 ? 22.104 9.618 -21.543 1.00 52.97 69 LEU A O 1
ATOM 557 N N . ALA A 1 70 ? 20.028 8.868 -21.904 1.00 52.91 70 ALA A N 1
ATOM 558 C CA . ALA A 1 70 ? 19.805 9.502 -23.199 1.00 52.91 70 ALA A CA 1
ATOM 559 C C . ALA A 1 70 ? 18.592 10.453 -23.242 1.00 52.91 70 ALA A C 1
ATOM 561 O O . ALA A 1 70 ? 18.346 11.045 -24.291 1.00 52.91 70 ALA A O 1
ATOM 562 N N . SER A 1 71 ? 17.835 10.622 -22.152 1.00 49.88 71 SER A N 1
ATOM 563 C CA . SER A 1 71 ? 16.752 11.615 -22.085 1.00 49.88 71 SER A CA 1
ATOM 564 C C . SER A 1 71 ? 17.223 12.896 -21.389 1.00 49.88 71 SER A C 1
ATOM 566 O O . SER A 1 71 ? 17.460 12.907 -20.182 1.00 49.88 71 SER A O 1
ATOM 568 N N . ASP A 1 72 ? 17.332 13.948 -22.196 1.00 55.62 72 ASP A N 1
ATOM 569 C CA . ASP A 1 72 ? 17.794 15.326 -21.957 1.00 55.62 72 ASP A CA 1
ATOM 570 C C . ASP A 1 72 ? 16.878 16.145 -21.002 1.00 55.62 72 ASP A C 1
ATOM 572 O O . ASP A 1 72 ? 16.643 17.331 -21.211 1.00 55.62 72 ASP A O 1
ATOM 576 N N . ASP A 1 73 ? 16.301 15.514 -19.970 1.00 56.12 73 ASP A N 1
ATOM 577 C CA . ASP A 1 73 ? 15.442 16.157 -18.960 1.00 56.12 73 ASP A CA 1
ATOM 578 C C . ASP A 1 73 ? 16.192 16.292 -17.620 1.00 56.12 73 ASP A C 1
ATOM 580 O O . ASP A 1 73 ? 16.016 15.526 -16.664 1.00 56.12 73 ASP A O 1
ATOM 584 N N . ASP A 1 74 ? 17.043 17.318 -17.558 1.00 55.72 74 ASP A N 1
ATOM 585 C CA . ASP A 1 74 ? 17.974 17.642 -16.465 1.00 55.72 74 ASP A CA 1
ATOM 586 C C . ASP A 1 74 ? 17.345 17.712 -15.059 1.00 55.72 74 ASP A C 1
ATOM 588 O O . ASP A 1 74 ? 18.023 17.495 -14.050 1.00 55.72 74 ASP A O 1
ATOM 592 N N . TRP A 1 75 ?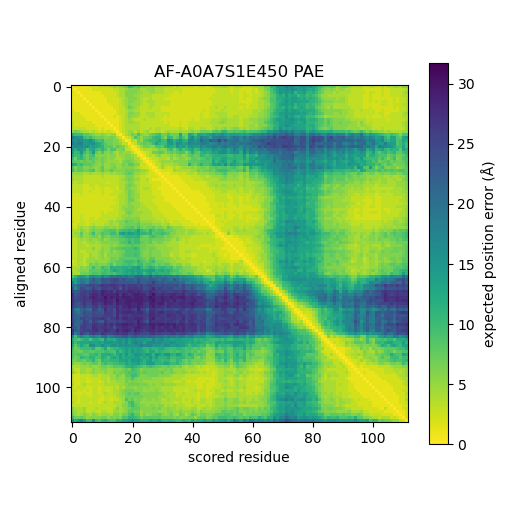 16.044 17.988 -14.941 1.00 55.62 75 TRP A N 1
ATOM 593 C CA . TRP A 1 75 ? 15.400 18.181 -13.638 1.00 55.62 75 TRP A CA 1
ATOM 594 C C . TRP A 1 75 ? 15.092 16.865 -12.902 1.00 55.62 75 TRP A C 1
ATOM 596 O O . TRP A 1 75 ? 15.161 16.833 -11.672 1.00 55.62 75 TRP A O 1
ATOM 606 N N . ILE A 1 76 ? 14.817 15.763 -13.614 1.00 54.97 76 ILE A N 1
ATOM 607 C CA . ILE A 1 76 ? 14.623 14.440 -12.987 1.00 54.97 76 ILE A CA 1
ATOM 608 C C . ILE A 1 76 ? 15.969 13.884 -12.514 1.00 54.97 76 ILE A C 1
ATOM 610 O O . ILE A 1 76 ? 16.061 1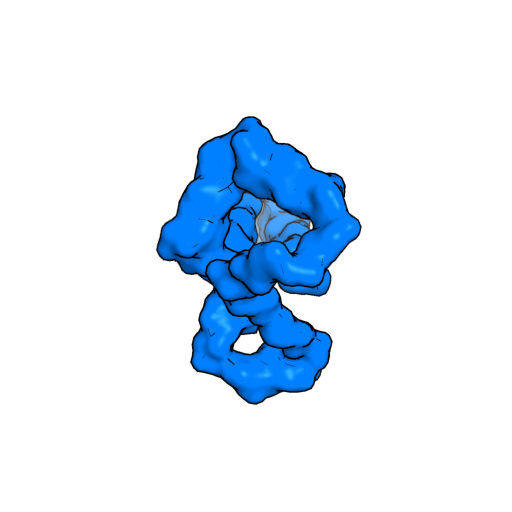3.306 -11.428 1.00 54.97 76 ILE A O 1
ATOM 614 N N . VAL A 1 77 ? 17.037 14.136 -13.276 1.00 54.59 77 VAL A N 1
ATOM 615 C CA . VAL A 1 77 ? 18.403 13.720 -12.932 1.00 54.59 77 VAL A CA 1
ATOM 616 C C . VAL A 1 77 ? 18.964 14.543 -11.765 1.00 54.59 77 VAL A C 1
ATOM 618 O O . VAL A 1 77 ? 19.590 13.973 -10.870 1.00 54.59 77 VAL A O 1
ATOM 621 N N . ALA A 1 78 ? 18.670 15.843 -11.685 1.00 49.22 78 ALA A N 1
ATOM 622 C CA . ALA A 1 78 ? 19.065 16.683 -10.551 1.00 49.22 78 ALA A CA 1
ATOM 623 C C . ALA A 1 78 ? 18.387 16.263 -9.230 1.00 49.22 78 ALA A C 1
ATOM 625 O O . ALA A 1 78 ? 19.037 16.234 -8.184 1.00 49.22 78 ALA A O 1
ATOM 626 N N . ILE A 1 79 ? 17.113 15.848 -9.270 1.00 51.66 79 ILE A N 1
ATOM 627 C CA . ILE A 1 79 ? 16.431 15.234 -8.114 1.00 51.66 79 ILE A CA 1
ATOM 628 C C . ILE A 1 79 ? 17.026 13.844 -7.818 1.00 51.66 79 ILE A C 1
ATOM 630 O O . ILE A 1 79 ? 17.144 13.460 -6.653 1.00 51.66 79 ILE A O 1
ATOM 634 N N . SER A 1 80 ? 17.478 13.116 -8.850 1.00 51.53 80 SER A N 1
ATOM 635 C CA . SER A 1 80 ? 18.115 11.800 -8.711 1.00 51.53 80 SER A CA 1
ATOM 636 C C . SER A 1 80 ? 19.486 11.830 -8.010 1.00 51.53 80 SER A C 1
ATOM 638 O O . SER A 1 80 ? 19.854 10.871 -7.332 1.00 51.53 80 SER A O 1
ATOM 640 N N . GLN A 1 81 ? 20.236 12.931 -8.132 1.00 52.44 81 GLN A N 1
ATOM 641 C CA . GLN A 1 81 ? 21.578 13.078 -7.551 1.00 52.44 81 GLN A CA 1
ATOM 642 C C . GLN A 1 81 ? 21.584 13.620 -6.111 1.00 52.44 81 GLN A C 1
ATOM 644 O O . GLN A 1 81 ? 22.620 13.567 -5.451 1.00 52.44 81 GLN A O 1
ATOM 649 N N . ALA A 1 82 ? 20.454 14.114 -5.593 1.00 51.47 82 ALA A N 1
ATOM 650 C CA . ALA A 1 82 ? 20.427 14.903 -4.358 1.00 51.47 82 ALA A CA 1
ATOM 651 C C . ALA A 1 82 ? 20.086 14.146 -3.054 1.00 51.47 82 ALA A C 1
ATOM 653 O O . ALA A 1 82 ? 20.074 14.771 -1.995 1.00 51.47 82 ALA A O 1
ATOM 654 N N . GLY A 1 83 ? 19.828 12.831 -3.037 1.00 58.34 83 GLY A N 1
ATOM 655 C CA . GLY A 1 83 ? 19.490 12.192 -1.756 1.00 58.34 83 GLY A CA 1
ATOM 656 C C . GLY A 1 83 ? 19.318 10.679 -1.763 1.00 58.34 83 GLY A C 1
ATOM 657 O O . GLY A 1 83 ? 18.968 10.080 -2.771 1.00 58.34 83 GLY A O 1
ATOM 658 N N . GLY A 1 84 ? 19.511 10.059 -0.593 1.00 65.00 84 GLY A N 1
ATOM 659 C CA . GLY A 1 84 ? 19.481 8.601 -0.396 1.00 65.00 84 GLY A CA 1
ATOM 660 C C . GLY A 1 84 ? 18.223 7.870 -0.892 1.00 65.00 84 GLY A C 1
ATOM 661 O O . GLY A 1 84 ? 18.282 6.664 -1.110 1.00 65.00 84 GLY A O 1
ATOM 662 N N . LEU A 1 85 ? 17.118 8.582 -1.141 1.00 64.56 85 LEU A N 1
ATOM 663 C CA . LEU A 1 85 ? 15.889 8.025 -1.712 1.00 64.56 85 LEU A CA 1
ATOM 664 C C . LEU A 1 85 ? 16.106 7.429 -3.115 1.00 64.56 85 LEU A C 1
ATOM 666 O O . LEU A 1 85 ? 15.453 6.460 -3.482 1.00 64.56 85 LEU A O 1
ATOM 670 N N . THR A 1 86 ? 17.034 7.972 -3.897 1.00 67.75 86 THR A N 1
ATOM 671 C CA . THR A 1 86 ? 17.250 7.558 -5.292 1.00 67.75 86 THR A CA 1
ATOM 672 C C . THR A 1 86 ? 18.096 6.292 -5.366 1.00 67.75 86 THR A C 1
ATOM 674 O O . THR A 1 86 ? 17.789 5.385 -6.138 1.00 67.75 86 THR A O 1
ATOM 677 N N . ASN A 1 87 ? 19.084 6.171 -4.474 1.00 67.38 87 ASN A N 1
ATOM 678 C CA . ASN A 1 87 ? 19.812 4.926 -4.233 1.00 67.38 87 ASN A CA 1
ATOM 679 C C . ASN A 1 87 ? 18.863 3.822 -3.744 1.00 67.38 87 ASN A C 1
ATOM 681 O O . ASN A 1 87 ? 18.936 2.695 -4.222 1.00 67.38 87 ASN A O 1
ATOM 685 N N . PHE A 1 88 ? 17.911 4.165 -2.873 1.00 67.69 88 PHE A N 1
ATOM 686 C CA . PHE A 1 88 ? 16.900 3.227 -2.388 1.00 67.69 88 PHE A CA 1
ATOM 687 C C . PHE A 1 88 ? 15.949 2.745 -3.494 1.00 67.69 88 PHE A C 1
ATOM 689 O O . PHE A 1 88 ? 15.747 1.542 -3.651 1.00 67.69 88 PHE A O 1
ATOM 696 N N . VAL A 1 89 ? 15.421 3.659 -4.318 1.00 71.69 89 VAL A N 1
ATOM 697 C CA . VAL A 1 89 ? 14.586 3.308 -5.486 1.00 71.69 89 VAL A CA 1
ATOM 698 C C . VAL A 1 89 ? 15.351 2.416 -6.462 1.00 71.69 89 VAL A C 1
ATOM 700 O O . VAL A 1 89 ? 14.768 1.527 -7.081 1.00 71.69 89 VAL A O 1
ATOM 703 N N . ARG A 1 90 ? 16.666 2.621 -6.587 1.00 68.69 90 ARG A N 1
ATOM 704 C CA . ARG A 1 90 ? 17.517 1.813 -7.459 1.00 68.69 90 ARG A CA 1
ATOM 705 C C . ARG A 1 90 ? 17.731 0.391 -6.940 1.00 68.69 90 ARG A C 1
ATOM 707 O O . ARG A 1 90 ? 17.751 -0.530 -7.749 1.00 68.69 90 ARG A O 1
ATOM 714 N N . GLU A 1 91 ? 17.877 0.212 -5.630 1.00 76.31 91 GLU A N 1
ATOM 715 C CA . GLU A 1 91 ? 18.062 -1.107 -5.007 1.00 76.31 91 GLU A CA 1
ATOM 716 C C . GLU A 1 91 ? 16.759 -1.909 -4.915 1.00 76.31 91 GLU A C 1
ATOM 718 O O . GLU A 1 91 ? 16.749 -3.112 -5.163 1.00 76.31 91 GLU A O 1
ATOM 723 N N . VAL A 1 92 ? 15.656 -1.245 -4.569 1.00 75.94 92 VAL A N 1
ATOM 724 C CA . VAL A 1 92 ? 14.362 -1.890 -4.295 1.00 75.94 92 VAL A CA 1
ATOM 725 C C . VAL A 1 92 ? 13.469 -1.960 -5.543 1.00 75.94 92 VAL A C 1
ATOM 727 O O . VAL A 1 92 ? 12.559 -2.786 -5.623 1.00 75.94 92 VAL A O 1
ATOM 730 N N . GLY A 1 93 ? 13.728 -1.109 -6.537 1.00 79.69 93 GLY A N 1
ATOM 731 C CA . GLY A 1 93 ? 12.880 -0.935 -7.710 1.00 79.69 93 GLY A CA 1
ATOM 732 C C . GLY A 1 93 ? 11.662 -0.047 -7.433 1.00 79.69 93 GLY A C 1
ATOM 733 O O . GLY A 1 93 ? 11.235 0.157 -6.291 1.00 79.69 93 GLY A O 1
ATOM 734 N N . PHE A 1 94 ? 11.079 0.489 -8.506 1.00 80.50 94 PHE A N 1
ATOM 735 C CA . PHE A 1 94 ? 9.873 1.321 -8.449 1.00 80.50 94 PHE A CA 1
ATOM 736 C C . PHE A 1 94 ? 8.666 0.640 -7.763 1.00 80.50 94 PHE A C 1
ATOM 738 O O . PHE A 1 94 ? 8.126 1.233 -6.823 1.00 80.50 94 PHE A O 1
ATOM 745 N N . PRO A 1 95 ? 8.258 -0.594 -8.138 1.00 83.50 95 PRO A N 1
ATOM 746 C CA . PRO A 1 95 ? 7.121 -1.271 -7.499 1.00 83.50 95 PRO A CA 1
ATOM 747 C C . PRO A 1 95 ? 7.368 -1.571 -6.013 1.00 83.50 95 PRO A C 1
ATOM 749 O O . PRO A 1 95 ? 6.483 -1.398 -5.170 1.00 83.50 95 PRO A O 1
ATOM 752 N N . GLY A 1 96 ? 8.596 -1.956 -5.652 1.00 84.94 96 GLY A N 1
ATOM 753 C CA . GLY A 1 96 ? 8.965 -2.182 -4.256 1.00 84.94 96 GLY A CA 1
ATOM 754 C C . GLY A 1 96 ? 8.926 -0.890 -3.434 1.00 84.94 96 GLY A C 1
ATOM 755 O O . GLY A 1 96 ? 8.361 -0.873 -2.341 1.00 84.94 96 GLY A O 1
ATOM 756 N N . THR A 1 97 ? 9.424 0.222 -3.982 1.00 85.56 97 THR A N 1
ATOM 757 C CA . THR A 1 97 ? 9.385 1.525 -3.296 1.00 85.56 97 THR A CA 1
ATOM 758 C C . THR A 1 97 ? 7.951 2.001 -3.067 1.00 85.56 97 THR A C 1
ATOM 760 O O . THR A 1 97 ? 7.613 2.423 -1.960 1.00 85.56 97 THR A O 1
ATOM 763 N N . MET A 1 98 ? 7.084 1.884 -4.080 1.00 86.50 98 MET A N 1
ATOM 764 C CA . MET A 1 98 ? 5.662 2.229 -3.957 1.00 86.50 98 MET A CA 1
ATOM 765 C C . MET A 1 98 ? 4.963 1.396 -2.883 1.00 86.50 98 MET A C 1
ATOM 767 O O . MET A 1 98 ? 4.221 1.929 -2.057 1.00 86.50 98 MET A O 1
ATOM 771 N N . THR A 1 99 ? 5.269 0.102 -2.843 1.00 88.31 99 THR A N 1
ATOM 772 C CA . THR A 1 99 ? 4.716 -0.826 -1.856 1.00 88.31 99 THR A CA 1
ATOM 773 C C . THR A 1 99 ? 5.133 -0.459 -0.433 1.00 88.31 99 THR A C 1
ATOM 775 O O . THR A 1 99 ? 4.299 -0.447 0.473 1.00 88.31 99 THR A O 1
ATOM 778 N N . ILE A 1 100 ? 6.404 -0.108 -0.228 1.00 89.44 100 ILE A N 1
ATOM 779 C CA . ILE A 1 100 ? 6.920 0.315 1.081 1.00 89.44 100 ILE A CA 1
ATOM 780 C C . ILE A 1 100 ? 6.259 1.616 1.531 1.00 89.44 100 ILE A C 1
ATOM 782 O O . ILE A 1 100 ? 5.886 1.736 2.696 1.00 89.44 100 ILE A O 1
ATOM 786 N N . LEU A 1 101 ? 6.058 2.566 0.617 1.00 88.81 101 LEU A N 1
ATOM 787 C CA . LEU A 1 101 ? 5.392 3.828 0.926 1.00 88.81 101 LEU A CA 1
ATOM 788 C C . LEU A 1 101 ? 3.931 3.602 1.344 1.00 88.81 101 LEU A C 1
ATOM 790 O O . LEU A 1 101 ? 3.496 4.131 2.366 1.00 88.81 101 LEU A O 1
ATOM 794 N N . MET A 1 102 ? 3.193 2.759 0.615 1.00 91.69 102 MET A N 1
ATOM 795 C CA . MET A 1 102 ? 1.822 2.366 0.971 1.00 91.69 102 MET A CA 1
ATOM 796 C C . MET A 1 102 ? 1.754 1.638 2.321 1.00 91.69 102 MET A C 1
ATOM 798 O O . MET A 1 102 ? 0.841 1.878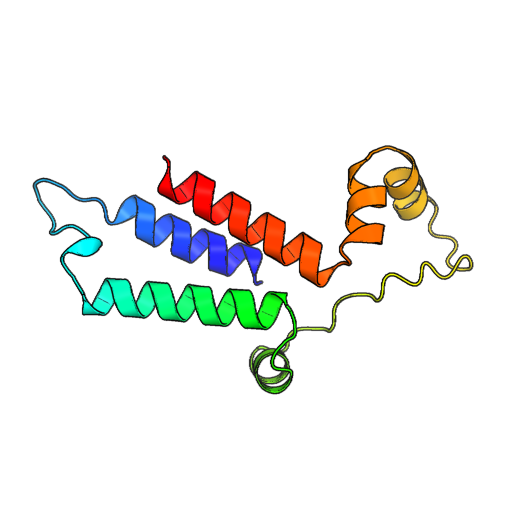 3.117 1.00 91.69 102 MET A O 1
ATOM 802 N N . ALA A 1 103 ? 2.721 0.761 2.602 1.00 89.38 103 ALA A N 1
ATOM 803 C CA . ALA A 1 103 ? 2.815 0.061 3.878 1.00 89.38 103 ALA A CA 1
ATOM 804 C C . ALA A 1 103 ? 3.098 1.028 5.035 1.00 89.38 103 ALA A C 1
ATOM 806 O O . ALA A 1 103 ? 2.420 0.962 6.059 1.00 89.38 103 ALA A O 1
ATOM 807 N N . ALA A 1 104 ? 4.044 1.954 4.862 1.00 89.62 104 ALA A N 1
ATOM 808 C CA . ALA A 1 104 ? 4.370 2.966 5.860 1.00 89.62 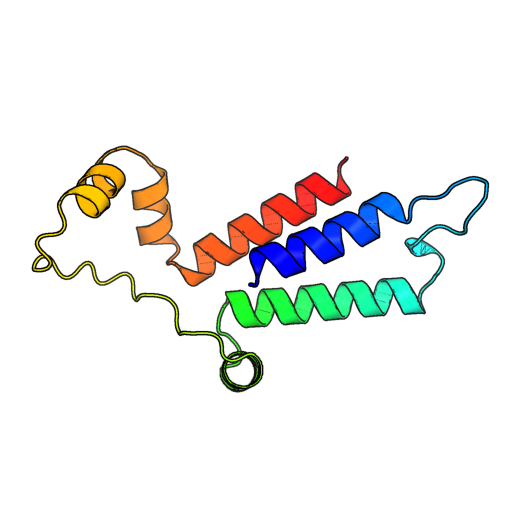104 ALA A CA 1
ATOM 809 C C . ALA A 1 104 ? 3.166 3.869 6.174 1.00 89.62 104 ALA A C 1
ATOM 811 O O . ALA A 1 104 ? 2.865 4.083 7.347 1.00 89.62 104 ALA A O 1
ATOM 812 N N . ASP A 1 105 ? 2.438 4.332 5.150 1.00 88.12 105 ASP A N 1
ATOM 813 C CA . ASP A 1 105 ? 1.212 5.126 5.317 1.00 88.12 105 ASP A CA 1
ATOM 814 C C . ASP A 1 105 ? 0.141 4.360 6.108 1.00 88.12 105 ASP A C 1
ATOM 816 O O . ASP A 1 105 ? -0.424 4.871 7.073 1.00 88.12 105 ASP A O 1
ATOM 820 N N . THR A 1 106 ? -0.071 3.085 5.770 1.00 89.12 106 THR A N 1
ATOM 821 C CA . THR A 1 106 ? -1.032 2.219 6.469 1.00 89.12 106 THR A CA 1
ATOM 822 C C . THR A 1 106 ? -0.641 1.993 7.931 1.00 89.12 106 THR A C 1
ATOM 824 O O . THR A 1 106 ? -1.494 2.051 8.815 1.00 89.12 106 THR A O 1
ATOM 827 N N . VAL A 1 107 ? 0.646 1.770 8.219 1.00 89.19 107 VAL A N 1
ATOM 828 C CA . VAL A 1 107 ? 1.136 1.615 9.597 1.00 89.19 107 VAL A CA 1
ATOM 829 C C . VAL A 1 107 ? 0.935 2.905 10.387 1.00 89.19 107 VAL A C 1
ATOM 831 O O . VAL A 1 107 ? 0.397 2.849 11.491 1.00 89.19 107 VAL A O 1
ATOM 834 N N . MET A 1 108 ? 1.303 4.061 9.827 1.00 86.56 108 MET A N 1
ATOM 835 C CA . MET A 1 108 ? 1.100 5.353 10.488 1.00 86.56 108 MET A CA 1
ATOM 836 C C . MET A 1 108 ? -0.382 5.616 10.763 1.00 86.56 108 MET A C 1
ATOM 838 O O . MET A 1 108 ? -0.733 5.972 11.884 1.00 86.56 108 MET A O 1
ATOM 842 N N . ALA A 1 109 ? -1.258 5.363 9.789 1.00 83.88 109 ALA A N 1
ATOM 843 C CA . ALA A 1 109 ? -2.697 5.537 9.956 1.00 83.88 109 ALA A CA 1
ATOM 844 C C . ALA A 1 109 ? -3.287 4.635 11.052 1.00 83.88 109 ALA A C 1
ATOM 846 O O . ALA A 1 109 ? -4.218 5.036 11.737 1.00 83.88 109 ALA A O 1
ATOM 847 N N . LEU A 1 110 ? -2.767 3.418 11.241 1.00 79.44 110 LEU A N 1
ATOM 848 C CA . LEU A 1 110 ? -3.274 2.496 12.262 1.00 79.44 110 LEU A CA 1
ATOM 849 C C . LEU A 1 110 ? -2.725 2.762 13.671 1.00 79.44 110 LEU A C 1
ATOM 851 O O . LEU A 1 110 ? -3.385 2.368 14.642 1.00 79.44 110 LEU A O 1
ATOM 855 N N . VAL A 1 111 ? -1.529 3.356 13.767 1.00 81.75 111 VAL A N 1
ATOM 856 C CA . VAL A 1 111 ? -0.850 3.713 15.026 1.00 81.75 111 VAL A CA 1
ATOM 857 C C . VAL A 1 111 ? -1.426 4.987 15.648 1.00 81.75 111 VAL A C 1
ATOM 859 O O . VAL A 1 111 ? -1.463 5.080 16.874 1.00 81.75 111 VAL A O 1
ATOM 862 N N . VAL A 1 112 ? -1.875 5.936 14.821 1.00 63.22 112 VAL A N 1
ATOM 863 C CA . VAL A 1 112 ? -2.637 7.124 15.250 1.00 63.22 112 VAL A CA 1
ATOM 864 C C . VAL A 1 112 ? -4.035 6.717 15.724 1.00 63.22 112 VAL A C 1
ATOM 866 O O . VAL A 1 112 ? -4.512 7.317 16.710 1.00 63.22 112 VAL A O 1
#

Foldseek 3Di:
DLLVLLVVLLVVQLVQCDPPPHDHCVVPPVNVVVSVVSLVLSLCCLLVVDVVSCVVVVHDDDDWPPPPPPDPPVVVVVVCPPDPVNVVCNVQPRSRSSSVVSVVVSVVSVVD

Nearest PDB structures (foldseek):
  8op4-assembly1_A  TM=8.460E-01  e=1.414E-02  Thermochaetoides thermophila
  8op7-assembly1_A  TM=5.980E-01  e=3.215E-02  Thermochaetoides thermophila